Protein AF-A0AA47NT68-F1 (afdb_monomer_lite)

Radius of gyration: 19.9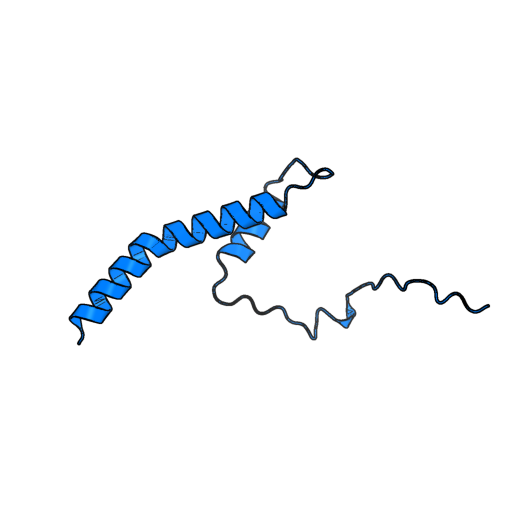3 Å; chains: 1; bounding box: 41×42×53 Å

pLDDT: mean 82.88, std 8.85, range [47.38, 92.38]

Organism: Merluccius polli (NCBI:txid89951)

Secondary structure (DSSP, 8-state):
-HHHHHHHHHHHHHHHHHHHHHHHHHHHHHH-BTTB----HHHHHHHHHHHH-SS----HHHHHHH-----------

Foldseek 3Di:
DVVVVVVVVVVCVVCVVVQLVVLLVVLVVVVDDPVRNDDDPVNSVVSNCVSPDPDDDDPCVVVVVVDDDPDDDDPDD

Structure (mmCIF, N/CA/C/O backbone):
data_AF-A0AA47NT68-F1
#
_entry.id   AF-A0AA47NT68-F1
#
loop_
_atom_site.group_PDB
_atom_site.id
_atom_site.type_symbol
_atom_site.label_atom_id
_atom_site.label_alt_id
_atom_site.label_comp_id
_atom_site.label_asym_id
_atom_site.label_entity_id
_atom_site.label_seq_id
_atom_site.pdbx_PDB_ins_code
_atom_site.Cartn_x
_atom_site.Cartn_y
_atom_site.Cartn_z
_atom_site.occupancy
_atom_site.B_iso_or_equiv
_atom_site.auth_seq_id
_atom_site.auth_comp_id
_atom_site.auth_asym_id
_atom_site.auth_atom_id
_atom_site.pdbx_PDB_model_num
ATOM 1 N N . MET A 1 1 ? -17.165 -10.359 29.381 1.00 60.78 1 MET A N 1
ATOM 2 C CA . MET A 1 1 ? -16.176 -9.320 29.754 1.00 60.78 1 MET A CA 1
ATOM 3 C C . MET A 1 1 ? -16.095 -8.213 28.691 1.00 60.78 1 MET A C 1
ATOM 5 O O . MET A 1 1 ? -15.144 -8.178 27.918 1.00 60.78 1 MET A O 1
ATOM 9 N N . PRO A 1 2 ? -17.091 -7.315 28.604 1.00 77.12 2 PRO A N 1
ATOM 10 C CA . PRO A 1 2 ? -17.120 -6.233 27.607 1.00 77.12 2 PRO A CA 1
ATOM 11 C C . PRO A 1 2 ? -15.994 -5.199 27.789 1.00 77.12 2 PRO A C 1
ATOM 13 O O . PRO A 1 2 ? -15.435 -4.728 26.807 1.00 77.12 2 PRO A O 1
ATOM 16 N N . GLN A 1 3 ? -15.588 -4.922 29.031 1.00 87.44 3 GLN A N 1
ATOM 17 C CA . GLN A 1 3 ? -14.520 -3.962 29.350 1.00 87.44 3 GLN A CA 1
ATOM 18 C C . GLN A 1 3 ? -13.156 -4.391 28.782 1.00 87.44 3 GLN A C 1
ATOM 20 O O . GLN A 1 3 ? -12.441 -3.571 28.216 1.00 87.44 3 GLN A O 1
ATOM 25 N N . LEU A 1 4 ? -12.832 -5.689 28.846 1.00 91.75 4 LEU A N 1
ATOM 26 C CA . LEU A 1 4 ? -11.591 -6.240 28.290 1.00 91.75 4 LEU A CA 1
ATOM 27 C C . LEU A 1 4 ? -11.521 -6.070 26.764 1.00 91.75 4 LEU A C 1
ATOM 29 O O . LEU A 1 4 ? -10.471 -5.731 26.230 1.00 91.75 4 LEU A O 1
ATOM 33 N N . ARG A 1 5 ? -12.648 -6.260 26.065 1.00 89.56 5 ARG A N 1
ATOM 34 C CA . ARG A 1 5 ? -12.734 -6.048 24.611 1.00 89.56 5 ARG A CA 1
ATOM 35 C C . ARG A 1 5 ? -12.497 -4.588 24.236 1.00 89.56 5 ARG A C 1
ATOM 37 O O . ARG A 1 5 ? -11.766 -4.332 23.288 1.00 89.56 5 ARG A O 1
ATOM 44 N N . THR A 1 6 ? -13.068 -3.646 24.985 1.00 89.56 6 THR A N 1
ATOM 45 C CA . THR A 1 6 ? -12.864 -2.209 24.749 1.00 89.56 6 THR A CA 1
ATOM 46 C C . THR A 1 6 ? -11.410 -1.802 24.976 1.00 89.56 6 THR A C 1
ATOM 48 O O . THR A 1 6 ? -10.845 -1.096 24.148 1.00 89.56 6 THR A O 1
ATOM 51 N N . GLN A 1 7 ? -10.782 -2.289 26.050 1.00 87.56 7 GLN A N 1
ATOM 52 C CA . GLN A 1 7 ? -9.364 -2.035 26.329 1.00 87.56 7 GLN A CA 1
ATOM 53 C C . GLN A 1 7 ? -8.459 -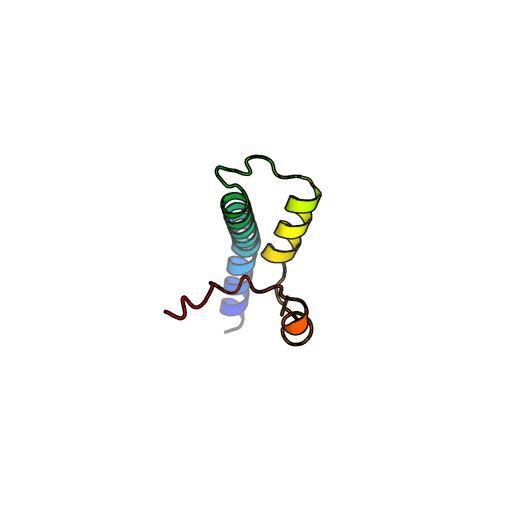2.631 25.242 1.00 87.56 7 GLN A C 1
ATOM 55 O O . GLN A 1 7 ? -7.566 -1.952 24.745 1.00 87.56 7 GLN A O 1
ATOM 60 N N . ALA A 1 8 ? -8.729 -3.867 24.810 1.00 86.00 8 ALA A N 1
ATOM 61 C CA . ALA A 1 8 ? -8.004 -4.493 23.707 1.00 86.00 8 ALA A CA 1
ATOM 62 C C . ALA A 1 8 ? -8.173 -3.710 22.396 1.00 86.00 8 ALA A C 1
ATOM 64 O O . ALA A 1 8 ? -7.188 -3.478 21.708 1.00 86.00 8 ALA A O 1
ATOM 65 N N . ALA A 1 9 ? -9.386 -3.252 22.070 1.00 82.31 9 ALA A N 1
ATOM 66 C CA . ALA A 1 9 ? -9.646 -2.438 20.884 1.00 82.31 9 ALA A CA 1
ATOM 67 C C . ALA A 1 9 ? -8.944 -1.071 20.943 1.00 82.31 9 ALA A C 1
ATOM 69 O O . ALA A 1 9 ? -8.404 -0.628 19.937 1.00 82.31 9 ALA A O 1
ATOM 70 N N . GLN A 1 10 ? -8.897 -0.418 22.109 1.00 83.69 10 GLN A N 1
ATOM 71 C CA . GLN A 1 10 ? -8.133 0.819 22.306 1.00 83.69 10 GLN A CA 1
ATOM 72 C C . GLN A 1 10 ? -6.635 0.585 22.119 1.00 83.69 10 GLN A C 1
ATOM 74 O O . GLN A 1 10 ? -5.976 1.348 21.420 1.00 83.69 10 GLN A O 1
ATOM 79 N N . MET A 1 11 ? -6.108 -0.500 22.686 1.00 82.50 11 MET A N 1
ATOM 80 C CA . MET A 1 11 ? -4.710 -0.892 22.536 1.00 82.50 11 MET A CA 1
ATOM 81 C C . MET A 1 11 ? -4.385 -1.184 21.061 1.00 82.50 11 MET A C 1
ATOM 83 O O . MET A 1 11 ? -3.488 -0.571 20.495 1.00 82.50 11 MET A O 1
ATOM 87 N N . LEU A 1 12 ? -5.194 -2.012 20.395 1.00 78.12 12 LEU A N 1
ATOM 88 C CA . LEU A 1 12 ? -5.108 -2.289 18.956 1.00 78.12 12 LEU A CA 1
ATOM 89 C C . LEU A 1 12 ? -5.258 -1.029 18.099 1.00 78.12 12 LEU A C 1
ATOM 91 O O . LEU A 1 12 ? -4.600 -0.929 17.077 1.00 78.12 12 LEU A O 1
ATOM 95 N N . SER A 1 13 ? -6.084 -0.059 18.492 1.00 78.69 13 SER A N 1
ATOM 96 C CA . SER A 1 13 ? -6.242 1.202 17.760 1.00 78.69 13 SER A CA 1
ATOM 97 C C . SER A 1 13 ? -5.039 2.128 17.938 1.00 78.69 13 SER A C 1
ATOM 99 O O . SER A 1 13 ? -4.648 2.786 16.978 1.00 78.69 13 SER A O 1
ATOM 101 N N . MET A 1 14 ? -4.448 2.185 19.136 1.00 80.31 14 MET A N 1
ATOM 102 C CA . MET A 1 14 ? -3.228 2.959 19.399 1.00 80.31 14 MET A CA 1
ATOM 103 C C . MET A 1 14 ? -2.017 2.363 18.677 1.00 80.31 14 MET A C 1
ATOM 105 O O . MET A 1 14 ? -1.179 3.104 18.175 1.00 80.31 14 MET A O 1
ATOM 109 N N . PHE A 1 15 ? -1.939 1.033 18.594 1.00 79.25 15 PHE A N 1
ATOM 110 C CA . PHE A 1 15 ? -0.852 0.339 17.903 1.00 79.25 15 PHE A CA 1
ATOM 111 C C . PHE A 1 15 ? -1.134 0.073 16.423 1.00 79.25 15 PHE A C 1
ATOM 113 O O . PHE A 1 15 ? -0.207 -0.215 15.676 1.00 79.25 15 PHE A O 1
ATOM 120 N N . GLY A 1 16 ? -2.382 0.172 15.971 1.00 79.69 16 GLY A N 1
ATOM 121 C CA . GLY A 1 16 ? -2.776 -0.180 14.608 1.00 79.69 16 GLY A CA 1
ATOM 122 C C . GLY A 1 16 ? -2.181 0.758 13.563 1.00 79.69 16 GLY A C 1
ATOM 123 O O . GLY A 1 16 ? -1.711 0.303 12.522 1.00 79.69 16 GLY A O 1
ATOM 124 N N . SER A 1 17 ? -2.126 2.059 13.861 1.00 81.06 17 SER A N 1
ATOM 125 C CA . SER A 1 17 ? -1.434 3.034 13.011 1.00 81.06 17 SER A CA 1
ATOM 126 C C . SER A 1 17 ? 0.082 2.830 13.034 1.00 81.06 17 SER A C 1
ATOM 128 O O . SER A 1 17 ? 0.713 2.890 11.982 1.00 81.06 17 SER A O 1
ATOM 130 N N . THR A 1 18 ? 0.662 2.518 14.197 1.00 87.12 18 THR A N 1
ATOM 131 C CA . THR A 1 18 ? 2.090 2.189 14.328 1.00 87.12 18 THR A CA 1
ATOM 132 C C . THR A 1 18 ? 2.456 0.968 13.494 1.00 87.12 18 THR A C 1
ATOM 134 O O . THR A 1 18 ? 3.383 1.039 12.694 1.00 87.12 18 THR A O 1
ATOM 137 N N . TYR A 1 19 ? 1.680 -0.113 13.601 1.00 85.88 19 TYR A N 1
ATOM 138 C CA . TYR A 1 19 ? 1.869 -1.324 12.809 1.00 85.88 19 TYR A CA 1
ATOM 139 C C . TYR A 1 19 ? 1.805 -1.024 11.310 1.00 85.88 19 TYR A C 1
ATOM 141 O O . TYR A 1 19 ? 2.685 -1.433 10.558 1.00 85.88 19 TYR A O 1
ATOM 149 N N . LEU A 1 20 ? 0.809 -0.252 10.864 1.00 83.19 20 LEU A N 1
ATOM 150 C CA . LEU A 1 20 ? 0.690 0.122 9.457 1.00 83.19 20 LEU A CA 1
ATOM 151 C C . LEU A 1 20 ? 1.912 0.917 8.964 1.00 83.19 20 LEU A C 1
ATOM 153 O O . LEU A 1 20 ? 2.426 0.653 7.875 1.00 83.19 20 LEU A O 1
ATOM 157 N N . CYS A 1 21 ? 2.405 1.858 9.771 1.00 86.50 21 CYS A N 1
ATOM 158 C CA . CYS A 1 21 ? 3.618 2.615 9.475 1.00 86.50 21 CYS A CA 1
ATOM 159 C C . CYS A 1 21 ? 4.857 1.708 9.407 1.00 86.50 21 CYS A C 1
ATOM 161 O O . CYS A 1 21 ? 5.644 1.817 8.469 1.00 86.50 21 CYS A O 1
ATOM 163 N N . GLU A 1 22 ? 5.031 0.792 10.358 1.00 88.38 22 GLU A N 1
ATOM 164 C CA . GLU A 1 22 ? 6.151 -0.158 10.379 1.00 88.38 22 GLU A CA 1
ATOM 165 C C . GLU A 1 22 ? 6.132 -1.092 9.161 1.00 88.38 22 GLU A C 1
ATOM 167 O O . GLU A 1 22 ? 7.155 -1.267 8.490 1.00 88.38 22 GLU A O 1
ATOM 172 N N . GLN A 1 23 ? 4.959 -1.627 8.812 1.00 87.31 23 GLN A N 1
ATOM 173 C CA . GLN A 1 23 ? 4.770 -2.459 7.623 1.00 87.31 23 GLN A CA 1
ATOM 174 C C . GLN A 1 23 ? 5.085 -1.693 6.331 1.00 87.31 23 GLN A C 1
ATOM 176 O O . GLN A 1 23 ? 5.745 -2.231 5.432 1.00 87.31 23 GLN A O 1
ATOM 181 N N . LEU A 1 24 ? 4.670 -0.426 6.249 1.00 89.69 24 LEU A N 1
ATOM 182 C CA . LEU A 1 24 ? 4.996 0.467 5.140 1.00 89.69 24 LEU A CA 1
ATOM 183 C C . LEU A 1 24 ? 6.513 0.689 5.027 1.00 89.69 24 LEU A C 1
ATOM 185 O O . LEU A 1 24 ? 7.086 0.480 3.956 1.00 89.69 24 LEU A O 1
ATOM 189 N N . PHE A 1 25 ? 7.186 1.046 6.124 1.00 89.75 25 PHE A N 1
ATOM 190 C CA . PHE A 1 25 ? 8.638 1.259 6.140 1.00 89.75 25 PHE A CA 1
ATOM 191 C C . PHE A 1 25 ? 9.419 -0.000 5.758 1.00 89.75 25 PHE A C 1
ATOM 193 O O . PHE A 1 25 ? 10.371 0.075 4.974 1.00 89.75 25 PHE A O 1
ATOM 200 N N . SER A 1 26 ? 9.004 -1.161 6.266 1.00 90.69 26 SER A N 1
ATOM 201 C CA . SER A 1 26 ? 9.592 -2.453 5.907 1.00 90.69 26 SER A CA 1
ATOM 202 C C . SER A 1 26 ? 9.477 -2.719 4.400 1.00 90.69 26 SER A C 1
ATOM 204 O O . SER A 1 26 ? 10.468 -3.025 3.730 1.00 90.69 26 SER A O 1
ATOM 206 N N . SER A 1 27 ? 8.293 -2.482 3.829 1.00 90.19 27 SER A N 1
ATOM 207 C CA . SER A 1 27 ? 8.032 -2.660 2.395 1.00 90.19 27 SER A CA 1
ATOM 208 C C . SER A 1 27 ? 8.836 -1.681 1.528 1.00 90.19 27 SER A C 1
ATOM 210 O O . SER A 1 27 ? 9.407 -2.070 0.504 1.00 90.19 27 SER A O 1
ATOM 212 N N . MET A 1 28 ? 8.963 -0.419 1.952 1.00 91.06 28 MET A N 1
ATOM 213 C CA . MET A 1 28 ? 9.820 0.574 1.290 1.00 91.06 28 MET A CA 1
ATOM 214 C C . MET A 1 28 ? 11.292 0.157 1.303 1.00 91.06 28 MET A C 1
ATOM 216 O O . MET A 1 28 ? 11.969 0.265 0.278 1.00 91.06 28 MET A O 1
ATOM 220 N N . LYS A 1 29 ? 11.781 -0.355 2.440 1.00 90.56 29 LYS A N 1
ATOM 221 C CA . LYS A 1 29 ? 13.154 -0.853 2.579 1.00 90.56 29 LYS A CA 1
ATOM 222 C C . LYS A 1 29 ? 13.418 -2.030 1.642 1.00 90.56 29 LYS A C 1
ATOM 224 O O .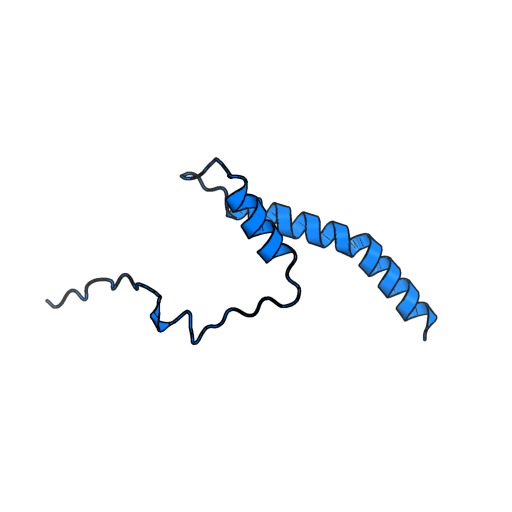 LYS A 1 29 ? 14.442 -2.028 0.975 1.00 90.56 29 LYS A O 1
ATOM 229 N N . MET A 1 30 ? 12.492 -2.984 1.547 1.00 88.06 30 MET A N 1
ATOM 230 C CA . MET A 1 30 ? 12.608 -4.133 0.640 1.00 88.06 30 MET A CA 1
ATOM 231 C C . MET A 1 30 ? 12.578 -3.720 -0.839 1.00 88.06 30 MET A C 1
ATOM 233 O O . MET A 1 30 ? 13.265 -4.300 -1.675 1.00 88.06 30 MET A O 1
ATOM 237 N N . THR A 1 31 ? 11.799 -2.688 -1.163 1.00 87.19 31 THR A N 1
ATOM 238 C CA . THR A 1 31 ? 11.665 -2.179 -2.534 1.00 87.19 31 THR A CA 1
ATOM 239 C C . THR A 1 31 ? 12.924 -1.446 -3.017 1.00 87.19 31 THR A C 1
ATOM 241 O O . THR A 1 31 ? 13.188 -1.385 -4.225 1.00 87.19 31 THR A O 1
ATOM 244 N N . LYS A 1 32 ? 13.708 -0.886 -2.088 1.00 88.31 32 LYS A N 1
ATOM 245 C CA . LYS A 1 32 ? 14.982 -0.221 -2.364 1.00 88.31 32 LYS A CA 1
ATOM 246 C C . LYS A 1 32 ? 16.096 -1.272 -2.404 1.00 88.31 32 LYS A C 1
ATOM 248 O O . LYS A 1 32 ? 16.457 -1.852 -1.387 1.00 88.31 32 LYS A O 1
ATOM 253 N N . THR A 1 33 ? 16.659 -1.510 -3.582 1.00 85.69 33 THR A N 1
ATOM 254 C CA . THR A 1 33 ? 17.749 -2.480 -3.782 1.00 85.69 33 THR A CA 1
ATOM 255 C C . THR A 1 33 ? 19.045 -1.761 -4.150 1.00 85.69 33 THR A C 1
ATOM 257 O O . THR A 1 33 ? 19.032 -0.564 -4.444 1.00 85.69 33 THR A O 1
ATOM 260 N N . SER A 1 34 ? 20.170 -2.485 -4.189 1.00 81.88 34 SER A N 1
ATOM 261 C CA . SER A 1 34 ? 21.449 -1.929 -4.669 1.00 81.88 34 SER A CA 1
ATOM 262 C C . SER A 1 34 ? 21.327 -1.349 -6.090 1.00 81.88 34 SER A C 1
ATOM 264 O O . SER A 1 34 ? 21.855 -0.281 -6.386 1.00 81.88 34 SER A O 1
ATOM 266 N N . HIS A 1 35 ? 20.531 -1.997 -6.946 1.00 82.94 35 HIS A N 1
ATOM 267 C CA . HIS A 1 35 ? 20.289 -1.571 -8.328 1.00 82.94 35 HIS A CA 1
ATOM 268 C C . HIS A 1 35 ? 19.145 -0.555 -8.480 1.00 82.94 35 HIS A C 1
ATOM 270 O O . HIS A 1 35 ? 18.985 0.034 -9.547 1.00 82.94 35 HIS A O 1
ATOM 276 N N . ARG A 1 36 ? 18.338 -0.331 -7.433 1.00 80.25 36 ARG A N 1
ATOM 277 C CA . ARG A 1 36 ? 17.205 0.605 -7.442 1.00 80.25 36 ARG A CA 1
ATOM 278 C C . ARG A 1 36 ? 17.140 1.385 -6.138 1.00 80.25 36 ARG A C 1
ATOM 280 O O . ARG A 1 36 ? 16.464 1.007 -5.183 1.00 80.25 36 ARG A O 1
ATOM 287 N N . SER A 1 37 ? 17.815 2.527 -6.134 1.00 84.00 37 SER A N 1
ATOM 288 C CA . SER A 1 37 ? 17.897 3.420 -4.979 1.00 84.00 37 SER A CA 1
ATOM 289 C C . SER A 1 37 ? 16.759 4.449 -4.912 1.00 84.00 37 SER A C 1
ATOM 291 O O . SER A 1 37 ? 16.523 5.014 -3.842 1.00 84.00 37 SER A O 1
ATOM 293 N N . ARG A 1 38 ? 16.031 4.699 -6.009 1.00 87.56 38 ARG A N 1
ATOM 294 C CA . ARG A 1 38 ? 14.982 5.731 -6.084 1.00 87.56 38 ARG A CA 1
ATOM 295 C C . ARG A 1 38 ? 13.580 5.118 -6.132 1.00 87.56 38 ARG A C 1
ATOM 297 O O . ARG A 1 38 ? 13.307 4.246 -6.953 1.00 87.56 38 ARG A O 1
ATOM 304 N N . LEU A 1 39 ? 12.696 5.610 -5.266 1.00 87.62 39 LEU A N 1
ATOM 305 C CA . LEU A 1 39 ? 11.261 5.321 -5.275 1.00 87.62 39 LEU A CA 1
ATOM 306 C C . LEU A 1 39 ? 10.542 6.476 -5.981 1.00 87.62 39 LEU A C 1
ATOM 308 O O . LEU A 1 39 ? 10.806 7.639 -5.682 1.00 87.62 39 LEU A O 1
ATOM 312 N N . THR A 1 40 ? 9.684 6.158 -6.944 1.00 91.00 40 THR A N 1
ATOM 313 C CA . THR A 1 40 ? 8.781 7.115 -7.588 1.00 91.00 40 THR A CA 1
ATOM 314 C C . THR A 1 40 ? 7.474 7.164 -6.805 1.00 91.00 40 THR A C 1
ATOM 316 O O . THR A 1 40 ? 7.203 6.286 -5.982 1.00 91.00 40 THR A O 1
ATOM 319 N N . ASP A 1 41 ? 6.654 8.172 -7.084 1.00 91.06 41 ASP A N 1
ATOM 320 C CA . ASP A 1 41 ? 5.318 8.294 -6.498 1.00 91.06 41 ASP A CA 1
ATOM 321 C C . ASP A 1 41 ? 4.443 7.059 -6.785 1.00 91.06 41 ASP A C 1
ATOM 323 O O . ASP A 1 41 ? 3.853 6.477 -5.879 1.00 91.06 41 ASP A O 1
ATOM 327 N N . GLU A 1 42 ? 4.484 6.552 -8.020 1.00 91.44 42 GLU A N 1
ATOM 328 C CA . GLU A 1 42 ? 3.788 5.322 -8.418 1.00 91.44 42 GLU A CA 1
ATOM 329 C C . GLU A 1 42 ? 4.218 4.105 -7.578 1.00 91.44 42 GLU A C 1
ATOM 331 O O . GLU A 1 42 ? 3.394 3.279 -7.168 1.00 91.44 42 GLU A O 1
ATOM 336 N N . HIS A 1 43 ? 5.516 4.002 -7.274 1.00 89.75 43 HIS A N 1
ATOM 337 C CA . HIS A 1 43 ? 6.034 2.945 -6.413 1.00 89.75 43 HIS A CA 1
ATOM 338 C C . HIS A 1 43 ? 5.517 3.083 -4.981 1.00 89.75 43 HIS A C 1
ATOM 340 O O . HIS A 1 43 ? 5.125 2.085 -4.381 1.00 89.75 43 HIS A O 1
ATOM 346 N N . LEU A 1 44 ? 5.481 4.304 -4.445 1.00 89.00 44 LEU A N 1
ATOM 347 C CA . LEU A 1 44 ? 4.968 4.561 -3.103 1.00 89.00 44 LEU A CA 1
ATOM 348 C C . LEU A 1 44 ? 3.466 4.261 -3.006 1.00 89.00 44 LEU A C 1
ATOM 350 O O . LEU A 1 44 ? 3.043 3.600 -2.061 1.00 89.00 44 LEU A O 1
ATOM 354 N N . CYS A 1 45 ? 2.681 4.663 -4.007 1.00 89.94 45 CYS A N 1
ATOM 355 C CA . CYS A 1 45 ? 1.250 4.370 -4.093 1.00 89.94 45 CYS A CA 1
ATOM 356 C C . CYS A 1 45 ? 0.979 2.855 -4.108 1.00 89.94 45 CYS A C 1
ATOM 358 O O . CYS A 1 45 ? 0.109 2.356 -3.388 1.00 89.94 45 CYS A O 1
ATOM 360 N N . SER A 1 46 ? 1.779 2.101 -4.867 1.00 88.69 46 SER A N 1
ATOM 361 C CA . SER A 1 46 ? 1.693 0.637 -4.913 1.00 88.69 46 SER A CA 1
ATOM 362 C C . SER A 1 46 ? 2.021 0.000 -3.559 1.00 88.69 46 SER A C 1
ATOM 364 O O . SER A 1 46 ? 1.274 -0.857 -3.090 1.00 88.69 46 SER A O 1
ATOM 366 N N . ILE A 1 47 ? 3.093 0.454 -2.899 1.00 89.25 47 ILE A N 1
ATOM 367 C CA . ILE A 1 47 ? 3.478 -0.040 -1.571 1.00 89.25 47 ILE A CA 1
ATOM 368 C C . ILE A 1 47 ? 2.372 0.255 -0.555 1.00 89.25 47 ILE A C 1
ATOM 370 O O . ILE A 1 47 ? 1.943 -0.655 0.150 1.00 89.25 47 ILE A O 1
ATOM 374 N N . LEU A 1 48 ? 1.862 1.489 -0.517 1.00 88.50 48 LEU A N 1
ATOM 375 C CA . LEU A 1 48 ? 0.777 1.888 0.381 1.00 88.50 48 LEU A CA 1
ATOM 376 C C . LEU A 1 48 ? -0.450 0.995 0.212 1.00 88.50 48 LEU A C 1
ATOM 378 O O . LEU A 1 48 ? -0.991 0.519 1.209 1.00 88.50 48 LEU A O 1
ATOM 382 N N . ARG A 1 49 ? -0.855 0.703 -1.030 1.00 87.31 49 ARG A N 1
ATOM 383 C CA . ARG A 1 49 ? -1.950 -0.238 -1.307 1.00 87.31 49 ARG A CA 1
ATOM 384 C C . ARG A 1 49 ? -1.672 -1.625 -0.738 1.00 87.31 49 ARG A C 1
ATOM 386 O O . ARG A 1 49 ? -2.547 -2.187 -0.095 1.00 87.31 49 ARG A O 1
ATOM 393 N N . THR A 1 50 ? -0.469 -2.163 -0.925 1.00 84.06 50 THR A N 1
ATOM 394 C CA . THR A 1 50 ? -0.130 -3.499 -0.408 1.00 84.06 50 THR A CA 1
ATOM 395 C C . THR A 1 50 ? 0.001 -3.552 1.114 1.00 84.06 50 THR A C 1
ATOM 397 O O . THR A 1 50 ? -0.444 -4.519 1.719 1.00 84.06 50 THR A O 1
ATOM 400 N N . SER A 1 51 ? 0.566 -2.521 1.751 1.00 83.94 51 SER A N 1
ATOM 401 C CA . SER A 1 51 ? 0.790 -2.494 3.203 1.00 83.94 51 SER A CA 1
ATOM 402 C C . SER A 1 51 ? -0.481 -2.187 3.999 1.00 83.94 51 SER A C 1
ATOM 404 O O . SER A 1 51 ? -0.573 -2.584 5.155 1.00 83.94 51 SER A O 1
ATOM 406 N N . SER A 1 52 ? -1.451 -1.487 3.398 1.00 82.50 52 SER A N 1
ATOM 407 C CA . SER A 1 52 ? -2.731 -1.135 4.037 1.00 82.50 52 SER A CA 1
ATOM 408 C C . SER A 1 52 ? -3.884 -2.080 3.707 1.00 82.50 52 SER A C 1
ATOM 410 O O . SER A 1 52 ? -4.926 -2.021 4.363 1.00 82.50 52 SER A O 1
ATOM 412 N N . ALA A 1 53 ? -3.734 -2.952 2.708 1.00 77.69 53 ALA A N 1
ATOM 413 C CA . ALA A 1 53 ? -4.801 -3.858 2.323 1.00 77.69 53 ALA A CA 1
ATOM 414 C C . ALA A 1 53 ? -5.023 -4.945 3.383 1.00 77.69 53 ALA A C 1
ATOM 416 O O . ALA A 1 53 ? -4.231 -5.874 3.517 1.00 77.69 53 ALA A O 1
ATOM 417 N N . LEU A 1 54 ? -6.156 -4.867 4.085 1.00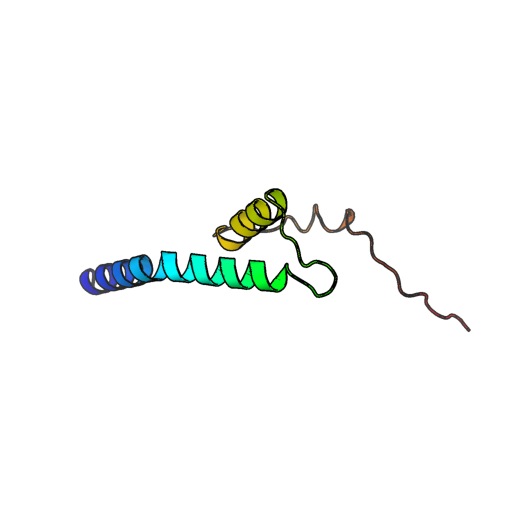 65.06 54 LEU A N 1
ATOM 418 C CA . LEU A 1 54 ? -6.607 -5.922 4.999 1.00 65.06 54 LEU A CA 1
ATOM 419 C C . LEU A 1 54 ? -7.048 -7.205 4.266 1.00 65.06 54 LEU A C 1
ATOM 421 O O . LEU A 1 54 ? -7.058 -8.275 4.866 1.00 65.06 54 LEU A O 1
ATOM 425 N N . SER A 1 55 ? -7.441 -7.103 2.991 1.00 67.44 55 SER A N 1
ATOM 426 C CA . SER A 1 55 ? -8.033 -8.207 2.221 1.00 67.44 55 SER A CA 1
ATOM 427 C C . SER A 1 55 ? -7.688 -8.144 0.726 1.00 67.44 55 SER A C 1
ATOM 429 O O . SER A 1 55 ? -8.575 -8.180 -0.127 1.00 67.44 55 SER A O 1
ATOM 431 N N . LEU A 1 56 ? -6.404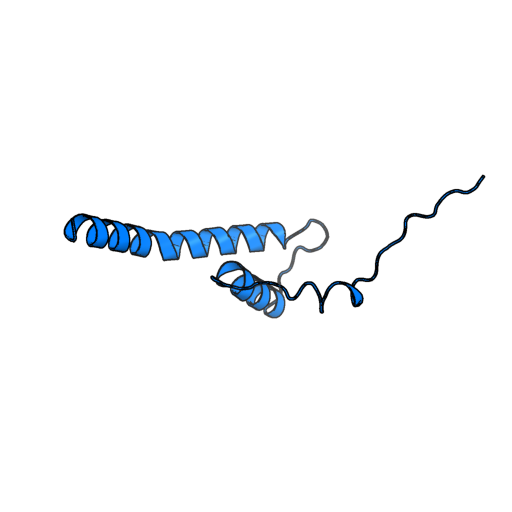 -8.007 0.384 1.00 70.00 56 LEU A N 1
ATOM 432 C CA . LEU A 1 56 ? -5.952 -8.199 -0.997 1.00 70.00 56 LEU A CA 1
ATOM 433 C C . LEU A 1 56 ? -5.581 -9.669 -1.209 1.00 70.00 56 LEU A C 1
ATOM 435 O O . LEU A 1 56 ? -4.448 -10.077 -0.964 1.00 70.00 56 LEU A O 1
ATOM 439 N N . SER A 1 57 ? -6.542 -10.465 -1.664 1.00 76.50 57 SER A N 1
ATOM 440 C CA . SER A 1 57 ? -6.258 -11.792 -2.203 1.00 76.50 57 SER A CA 1
ATOM 441 C C . SER A 1 57 ? -5.903 -11.640 -3.684 1.00 76.50 57 SER A C 1
ATOM 443 O O . SER A 1 57 ? -6.735 -11.142 -4.442 1.00 76.50 57 SER A O 1
ATOM 445 N N . PRO A 1 58 ? -4.684 -11.998 -4.117 1.00 77.62 58 PRO A N 1
ATOM 446 C CA . PRO A 1 58 ? -4.368 -12.006 -5.538 1.00 77.62 58 PRO A CA 1
ATOM 447 C C . PRO A 1 58 ? -5.224 -13.060 -6.247 1.00 77.62 58 PRO A C 1
ATOM 449 O O . PRO A 1 58 ? -5.344 -14.183 -5.757 1.00 77.62 58 PRO A O 1
ATOM 452 N N . ASP A 1 59 ? -5.789 -12.709 -7.402 1.00 87.75 59 ASP A N 1
ATOM 453 C CA . ASP A 1 59 ? -6.434 -13.680 -8.286 1.00 87.75 59 ASP A CA 1
ATOM 454 C C . ASP A 1 59 ? -5.343 -14.540 -8.938 1.00 87.75 59 ASP A C 1
ATOM 456 O O . ASP A 1 59 ? -4.663 -14.134 -9.885 1.00 87.75 59 ASP A O 1
ATOM 460 N N . ILE A 1 60 ? -5.097 -15.707 -8.342 1.00 86.69 60 ILE A N 1
ATOM 461 C CA . ILE A 1 60 ? -4.052 -16.626 -8.792 1.00 86.69 60 ILE A CA 1
ATOM 462 C C . ILE A 1 60 ? -4.427 -17.254 -10.132 1.00 86.69 60 ILE A C 1
ATOM 464 O O . ILE A 1 60 ? -3.537 -17.453 -10.958 1.00 86.69 60 ILE A O 1
ATOM 468 N N . ASP A 1 61 ? -5.712 -17.518 -10.364 1.00 92.38 61 ASP A N 1
ATOM 469 C CA . ASP A 1 61 ? -6.194 -18.150 -11.590 1.00 92.38 61 ASP A CA 1
ATOM 470 C C . ASP A 1 61 ? -6.038 -17.204 -12.787 1.00 92.38 61 ASP A C 1
ATOM 472 O O . ASP A 1 61 ? -5.632 -17.630 -13.869 1.00 92.38 61 ASP A O 1
ATOM 476 N N . GLU A 1 62 ? -6.252 -15.899 -12.588 1.00 91.75 62 GLU A N 1
ATOM 477 C CA . GLU A 1 62 ? -5.970 -14.877 -13.599 1.00 91.75 62 GLU A CA 1
ATOM 478 C C . GLU A 1 62 ? -4.458 -14.638 -13.788 1.00 91.75 62 GLU A C 1
ATOM 480 O O . GLU A 1 62 ? -3.978 -14.419 -14.909 1.00 91.75 62 GLU A O 1
ATOM 485 N N . LEU A 1 63 ? -3.681 -14.657 -12.699 1.00 87.56 63 LEU A N 1
ATOM 486 C CA . LEU A 1 63 ? -2.259 -14.305 -12.725 1.00 87.56 63 LEU A CA 1
ATOM 487 C C . LEU A 1 63 ? -1.364 -15.435 -13.252 1.00 87.56 63 LEU A C 1
ATOM 489 O O . LEU A 1 63 ? -0.374 -15.160 -13.937 1.00 87.56 63 LEU A O 1
ATOM 493 N N . ALA A 1 64 ? -1.690 -16.692 -12.944 1.00 88.81 64 ALA A N 1
ATOM 494 C CA . ALA A 1 64 ? -0.928 -17.873 -13.343 1.00 88.81 64 ALA A CA 1
ATOM 495 C C . ALA A 1 64 ? -0.654 -17.946 -14.859 1.00 88.81 64 ALA A C 1
ATOM 497 O O . ALA A 1 64 ? 0.520 -18.058 -15.223 1.00 88.81 64 ALA A O 1
ATOM 498 N N . PRO A 1 65 ? -1.649 -17.807 -15.761 1.00 90.25 65 PRO A N 1
ATOM 499 C CA . PRO A 1 65 ? -1.400 -17.870 -17.202 1.00 90.25 65 PRO A CA 1
ATOM 500 C C . PRO A 1 65 ? -0.599 -16.670 -17.732 1.00 90.25 65 PRO A C 1
ATOM 502 O O . PRO A 1 65 ? 0.028 -16.767 -18.785 1.00 90.25 65 PRO A O 1
ATOM 505 N N . LYS A 1 66 ? -0.588 -15.534 -17.020 1.00 89.19 66 LYS A N 1
ATOM 506 C CA . LYS A 1 66 ? 0.137 -14.314 -17.424 1.00 89.19 66 LYS A CA 1
ATOM 507 C C . LYS A 1 66 ? 1.608 -14.319 -17.005 1.00 89.19 66 LYS A C 1
ATOM 509 O O . LYS A 1 66 ? 2.378 -13.473 -17.471 1.00 89.19 66 LYS A O 1
ATOM 514 N N . LYS A 1 67 ? 2.029 -15.239 -16.131 1.00 83.62 67 LYS A N 1
ATOM 515 C CA . LYS A 1 67 ? 3.433 -15.330 -15.720 1.00 83.62 67 LYS A CA 1
ATOM 516 C C . LYS A 1 67 ? 4.312 -15.793 -16.882 1.00 83.62 67 LYS A C 1
ATOM 518 O O . LYS A 1 67 ? 4.123 -16.864 -17.444 1.00 83.62 67 LYS A O 1
ATOM 523 N N . ARG A 1 68 ? 5.350 -15.011 -17.190 1.00 81.81 68 ARG A N 1
ATOM 524 C CA . ARG A 1 68 ? 6.456 -15.453 -18.049 1.00 81.81 68 ARG A CA 1
ATOM 525 C C . ARG A 1 68 ? 7.504 -16.153 -17.191 1.00 81.81 68 ARG A C 1
ATOM 527 O O . ARG A 1 68 ? 8.252 -15.496 -16.471 1.00 81.81 68 ARG A O 1
ATOM 534 N N . CYS A 1 69 ? 7.534 -17.479 -17.249 1.00 79.69 69 CYS A N 1
ATOM 535 C CA . CYS A 1 69 ? 8.546 -18.276 -16.565 1.00 79.69 69 CYS A CA 1
ATOM 536 C C . CYS A 1 69 ? 9.855 -18.255 -17.360 1.00 79.69 69 CYS A C 1
ATOM 538 O O . CYS A 1 69 ? 9.864 -18.524 -18.561 1.00 79.69 69 CYS A O 1
ATOM 540 N N . GLN A 1 70 ? 10.964 -17.954 -16.688 1.00 77.12 70 GLN A N 1
ATOM 541 C CA . GLN A 1 70 ? 12.291 -18.153 -17.255 1.00 77.12 70 GLN A CA 1
ATOM 542 C C . GLN A 1 70 ? 12.647 -19.625 -17.035 1.00 77.12 70 GLN A C 1
ATOM 544 O O . GLN A 1 70 ? 12.969 -20.033 -15.922 1.00 77.12 70 GLN A O 1
ATOM 549 N N . VAL A 1 71 ? 12.474 -20.443 -18.072 1.00 76.75 71 VAL A N 1
ATOM 550 C CA . VAL A 1 71 ? 12.795 -21.871 -18.003 1.00 76.75 71 VAL A CA 1
ATOM 551 C C . VAL A 1 71 ? 14.314 -21.996 -18.047 1.00 76.75 71 VAL A C 1
ATOM 553 O O . VAL A 1 71 ? 14.937 -21.628 -19.042 1.00 76.75 71 VAL A O 1
ATOM 556 N N . SER A 1 72 ? 14.922 -22.463 -16.957 1.00 77.50 72 SER A N 1
ATOM 557 C CA . SER A 1 72 ? 16.330 -22.857 -16.971 1.00 77.50 72 SER A CA 1
ATOM 558 C C . SER A 1 72 ? 16.491 -23.980 -17.993 1.00 77.50 72 SER A C 1
ATOM 5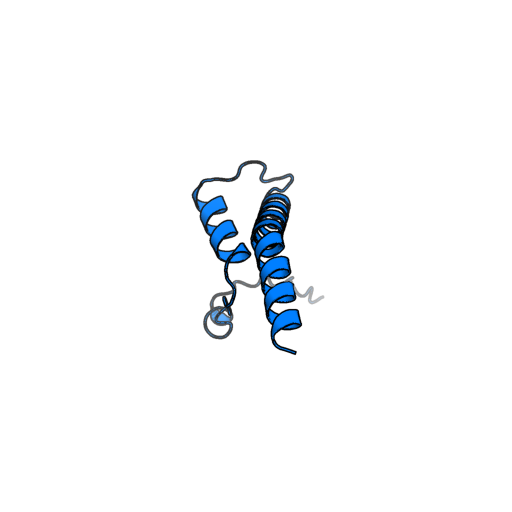60 O O . SER A 1 72 ? 15.767 -24.972 -17.927 1.00 77.50 72 SER A O 1
ATOM 562 N N . GLY A 1 73 ? 17.381 -23.791 -18.971 1.00 70.19 73 GLY A N 1
ATOM 563 C CA . GLY A 1 73 ? 17.611 -24.773 -20.025 1.00 70.19 73 GLY A CA 1
ATOM 564 C C . GLY A 1 73 ? 17.950 -26.131 -19.419 1.00 70.19 73 GLY A C 1
ATOM 565 O O . GLY A 1 73 ? 18.877 -26.240 -18.618 1.00 70.19 73 GLY A O 1
ATOM 566 N N . LEU A 1 74 ? 17.178 -27.154 -19.781 1.00 66.81 74 LEU A N 1
ATOM 567 C CA . LEU A 1 74 ? 17.567 -28.533 -19.543 1.00 66.81 74 LEU A CA 1
ATOM 568 C C . LEU A 1 74 ? 18.774 -28.785 -20.448 1.00 66.81 74 LEU A C 1
ATOM 570 O O . LEU A 1 74 ? 18.617 -28.873 -21.666 1.00 66.81 74 LEU A O 1
ATOM 574 N N . ASN A 1 75 ? 19.971 -28.845 -19.865 1.00 60.91 75 ASN A N 1
ATOM 575 C CA . ASN A 1 75 ? 21.140 -29.373 -20.557 1.00 60.91 75 ASN A CA 1
ATOM 576 C C . ASN A 1 75 ? 20.834 -30.846 -20.845 1.00 60.91 75 ASN A C 1
ATOM 578 O O . ASN A 1 75 ? 20.997 -31.698 -19.976 1.00 60.91 75 ASN A O 1
ATOM 582 N N . THR A 1 76 ? 20.281 -31.107 -22.026 1.00 55.78 76 THR A N 1
ATOM 583 C CA . THR A 1 76 ? 20.254 -32.452 -22.590 1.00 55.78 76 THR A CA 1
ATOM 584 C C . THR A 1 76 ? 21.601 -32.608 -23.279 1.00 55.78 76 THR A C 1
ATOM 586 O O . THR A 1 76 ? 22.007 -31.706 -24.010 1.00 55.78 76 THR A O 1
ATOM 589 N N . GLU A 1 77 ? 22.283 -33.676 -22.888 1.00 47.38 77 GLU A N 1
ATOM 590 C CA . GLU A 1 77 ? 23.682 -34.049 -23.135 1.00 47.38 77 GLU A CA 1
ATOM 591 C C . GLU A 1 77 ? 24.243 -33.716 -24.525 1.00 47.38 77 GLU A C 1
ATOM 593 O O . GLU A 1 77 ? 23.524 -33.896 -25.535 1.00 47.38 77 GLU A O 1
#

Sequence (77 aa):
MPQLRTQAAQMLSMFGSTYLCEQLFSSMKMTKTSHRSRLTDEHLCSILRTSSALSLSPDIDELAPKKRCQVSGLNTE